Protein AF-E9IX59-F1 (afdb_monomer)

Radius of gyration: 13.54 Å; Cα contacts (8 Å, |Δi|>4): 83; chains: 1; bounding box: 42×30×33 Å

Structure (mmCIF, N/CA/C/O backbone):
data_AF-E9IX59-F1
#
_entry.id   AF-E9IX59-F1
#
loop_
_atom_site.group_PDB
_atom_site.id
_atom_site.type_symbol
_atom_site.label_atom_id
_atom_site.label_alt_id
_atom_site.label_comp_id
_atom_site.label_asym_id
_atom_site.label_entity_id
_atom_site.label_seq_id
_atom_site.pdbx_PDB_ins_code
_atom_site.Cartn_x
_atom_site.Cartn_y
_atom_site.Cartn_z
_atom_site.occupancy
_atom_site.B_iso_or_equiv
_atom_site.auth_seq_id
_atom_site.auth_comp_id
_atom_site.auth_asym_id
_atom_site.auth_atom_id
_atom_site.pdbx_PDB_model_num
ATOM 1 N N . MET A 1 1 ? 8.895 -4.200 17.131 1.00 64.38 1 MET A N 1
ATOM 2 C CA . MET A 1 1 ? 8.539 -3.253 16.045 1.00 64.38 1 MET A CA 1
ATOM 3 C C . MET A 1 1 ? 8.661 -3.843 14.640 1.00 64.38 1 MET A C 1
ATOM 5 O O . MET A 1 1 ? 7.691 -3.742 13.904 1.00 64.38 1 MET A O 1
ATOM 9 N N . ILE A 1 2 ? 9.772 -4.492 14.257 1.00 72.06 2 ILE A N 1
ATOM 10 C CA . ILE A 1 2 ? 9.920 -5.099 12.911 1.00 72.06 2 ILE A CA 1
ATOM 11 C C . ILE A 1 2 ? 8.863 -6.177 12.629 1.00 72.06 2 ILE A C 1
ATOM 13 O O . ILE A 1 2 ? 8.238 -6.149 11.578 1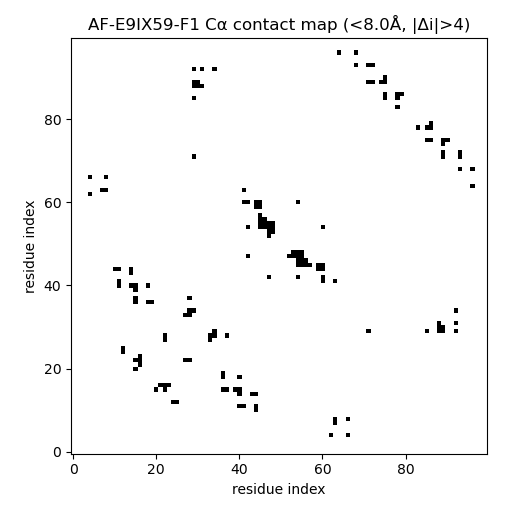.00 72.06 2 ILE A O 1
ATOM 17 N N . ARG A 1 3 ? 8.583 -7.064 13.595 1.00 78.56 3 ARG A N 1
ATOM 18 C CA . ARG A 1 3 ? 7.567 -8.127 13.454 1.00 78.56 3 ARG A CA 1
ATOM 19 C C . ARG A 1 3 ? 6.177 -7.594 13.083 1.00 78.56 3 ARG A C 1
ATOM 21 O O . ARG A 1 3 ? 5.536 -8.146 12.200 1.00 78.56 3 ARG A O 1
ATOM 28 N N . ALA A 1 4 ? 5.732 -6.516 13.732 1.00 77.44 4 ALA A N 1
ATOM 29 C CA . ALA A 1 4 ? 4.429 -5.907 13.459 1.00 77.44 4 ALA A CA 1
ATOM 30 C C . ALA A 1 4 ? 4.375 -5.289 12.053 1.00 77.44 4 ALA A C 1
ATOM 32 O O . ALA A 1 4 ? 3.378 -5.439 11.355 1.00 77.44 4 ALA A O 1
ATOM 33 N N . ARG A 1 5 ? 5.471 -4.656 11.610 1.00 76.69 5 ARG A N 1
ATOM 34 C CA . ARG A 1 5 ? 5.596 -4.128 10.243 1.00 76.69 5 ARG A CA 1
ATOM 35 C C . ARG A 1 5 ? 5.583 -5.250 9.205 1.00 76.69 5 ARG A C 1
ATOM 37 O O . ARG A 1 5 ? 4.878 -5.132 8.213 1.00 76.69 5 ARG A O 1
ATOM 44 N N . LEU A 1 6 ? 6.292 -6.350 9.465 1.00 80.19 6 LEU A N 1
ATOM 45 C CA . LEU A 1 6 ? 6.330 -7.516 8.580 1.00 80.19 6 LEU A CA 1
ATOM 46 C C . LEU A 1 6 ? 4.956 -8.199 8.476 1.00 80.19 6 LEU A C 1
ATOM 48 O O . LEU A 1 6 ? 4.519 -8.525 7.381 1.00 80.19 6 LEU A O 1
ATOM 52 N N . GLN A 1 7 ? 4.240 -8.357 9.596 1.00 84.88 7 GLN A N 1
ATOM 53 C CA . GLN A 1 7 ? 2.867 -8.879 9.591 1.00 84.88 7 GLN A CA 1
ATOM 54 C C . GLN A 1 7 ? 1.906 -7.973 8.823 1.00 84.88 7 GLN A C 1
ATOM 56 O O . GLN A 1 7 ? 1.064 -8.470 8.080 1.00 84.88 7 GLN A O 1
ATOM 61 N N . LEU A 1 8 ? 2.026 -6.654 8.990 1.00 83.62 8 LEU A N 1
ATOM 62 C CA . LEU A 1 8 ? 1.189 -5.695 8.278 1.00 83.62 8 LEU A CA 1
ATOM 63 C C . LEU A 1 8 ? 1.447 -5.745 6.765 1.00 83.62 8 LEU A C 1
ATOM 65 O O . LEU A 1 8 ? 0.508 -5.726 5.977 1.00 83.62 8 LEU A O 1
ATOM 69 N N . PHE A 1 9 ? 2.712 -5.885 6.371 1.00 82.00 9 PHE A N 1
ATOM 70 C CA . PHE A 1 9 ? 3.108 -6.031 4.973 1.00 82.00 9 PHE A CA 1
ATOM 71 C C . PHE A 1 9 ? 2.663 -7.374 4.373 1.00 82.00 9 PHE A C 1
ATOM 73 O O . PHE A 1 9 ? 2.195 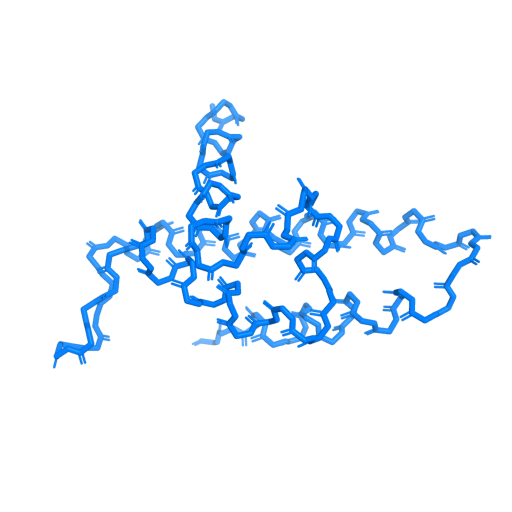-7.423 3.242 1.00 82.00 9 PHE A O 1
ATOM 80 N N . GLY A 1 10 ? 2.711 -8.457 5.155 1.00 85.38 10 GLY A N 1
ATOM 81 C CA . GLY A 1 10 ? 2.145 -9.748 4.759 1.00 85.38 10 GLY A CA 1
ATOM 82 C C . GLY A 1 10 ? 0.626 -9.692 4.562 1.00 85.38 10 GLY A C 1
ATOM 83 O O . GLY A 1 10 ? 0.120 -10.227 3.581 1.00 85.38 10 GLY A O 1
ATOM 84 N N . ARG A 1 11 ? -0.108 -8.988 5.438 1.00 85.62 11 ARG A N 1
ATOM 85 C CA . ARG A 1 11 ? -1.555 -8.757 5.259 1.00 85.62 11 ARG A CA 1
ATOM 86 C C . ARG A 1 11 ? -1.865 -7.974 3.988 1.00 85.62 11 ARG A C 1
ATOM 88 O O . ARG A 1 11 ? -2.845 -8.296 3.324 1.00 85.62 11 ARG A O 1
ATOM 95 N N . LEU A 1 12 ? -1.036 -6.987 3.645 1.00 85.31 12 LEU A N 1
ATOM 96 C CA . LEU A 1 12 ? -1.171 -6.254 2.388 1.00 85.31 12 LEU A CA 1
ATOM 97 C C . LEU A 1 12 ? -1.061 -7.197 1.184 1.00 85.31 12 LEU A C 1
ATOM 99 O O . LEU A 1 12 ? -1.930 -7.152 0.324 1.00 85.31 12 LEU A O 1
ATOM 103 N N . LEU A 1 13 ? -0.048 -8.070 1.146 1.00 85.12 13 LEU A N 1
ATOM 104 C CA . LEU A 1 13 ? 0.126 -9.019 0.040 1.00 85.12 13 LEU A CA 1
ATOM 105 C C . LEU A 1 13 ? -1.046 -9.997 -0.074 1.00 85.12 13 LEU A C 1
ATOM 107 O O . LEU A 1 13 ? -1.519 -10.248 -1.175 1.00 85.12 13 LEU A O 1
ATOM 111 N N . LEU A 1 14 ? -1.530 -10.522 1.056 1.00 87.69 14 LEU A N 1
ATOM 112 C CA . LEU A 1 14 ? -2.691 -11.415 1.070 1.00 87.69 14 LEU A CA 1
ATOM 113 C C . LEU A 1 14 ? -3.933 -10.721 0.504 1.00 87.69 14 LEU A C 1
ATOM 115 O O . LEU A 1 14 ? -4.566 -11.256 -0.396 1.00 87.69 14 LEU A O 1
ATOM 119 N N . THR A 1 15 ? -4.218 -9.504 0.970 1.00 86.88 15 THR A N 1
ATOM 120 C CA . THR A 1 15 ? -5.363 -8.708 0.494 1.00 86.88 15 THR A CA 1
ATOM 121 C C . THR A 1 15 ? -5.225 -8.380 -0.991 1.00 86.88 15 THR A C 1
ATOM 123 O O . THR A 1 15 ? -6.178 -8.449 -1.754 1.00 86.88 15 THR A O 1
ATOM 126 N N . LEU A 1 16 ? -4.013 -8.047 -1.430 1.00 85.44 16 LEU A N 1
ATOM 127 C CA . LEU A 1 16 ? -3.732 -7.755 -2.827 1.00 85.44 16 LEU A CA 1
ATOM 128 C C . LEU A 1 16 ? -3.921 -8.992 -3.717 1.00 85.44 16 LEU A C 1
ATOM 130 O O . LEU A 1 16 ? -4.433 -8.866 -4.825 1.00 85.44 16 LEU A O 1
ATOM 134 N N . ARG A 1 17 ? -3.572 -10.184 -3.220 1.00 85.88 17 ARG A N 1
ATOM 135 C CA . ARG A 1 17 ? -3.819 -11.451 -3.916 1.00 85.88 17 ARG A CA 1
ATOM 136 C C . ARG A 1 17 ? -5.314 -11.773 -4.000 1.00 85.88 17 ARG A C 1
ATOM 138 O O . ARG A 1 17 ? -5.748 -12.290 -5.019 1.00 85.88 17 ARG A O 1
ATOM 145 N N . GLU A 1 18 ? -6.105 -11.416 -2.986 1.00 86.31 18 GLU A N 1
ATOM 146 C CA . GLU A 1 18 ? -7.573 -11.533 -3.041 1.00 86.31 18 GLU A CA 1
ATOM 147 C C . GLU A 1 18 ? -8.197 -10.624 -4.115 1.00 86.31 18 GLU A C 1
ATOM 149 O O . GLU A 1 18 ? -9.173 -11.018 -4.750 1.00 86.31 18 GLU A O 1
ATOM 154 N N . ILE A 1 19 ? -7.630 -9.434 -4.347 1.00 83.94 19 ILE A N 1
ATOM 155 C CA . ILE A 1 19 ? -8.072 -8.508 -5.407 1.00 83.94 19 ILE A CA 1
ATOM 156 C C . ILE A 1 19 ? -7.602 -8.996 -6.780 1.00 83.94 19 ILE A C 1
ATOM 158 O O . ILE A 1 19 ? -8.362 -8.983 -7.747 1.00 83.94 19 ILE A O 1
ATOM 162 N N . ASN A 1 20 ? -6.345 -9.427 -6.869 1.00 81.19 20 ASN A N 1
ATOM 163 C CA . ASN A 1 20 ? -5.719 -9.824 -8.114 1.00 81.19 20 ASN A CA 1
ATOM 164 C C . ASN A 1 20 ? -4.833 -11.064 -7.915 1.00 81.19 20 ASN A C 1
ATOM 166 O O . ASN A 1 20 ? -3.682 -11.000 -7.472 1.00 81.19 20 ASN A O 1
ATOM 170 N N . ASN A 1 21 ? -5.375 -12.213 -8.327 1.00 80.88 21 ASN A N 1
ATOM 171 C CA . ASN A 1 21 ? -4.729 -13.520 -8.207 1.00 80.88 21 ASN A CA 1
ATOM 172 C C . ASN A 1 21 ? -3.448 -13.672 -9.050 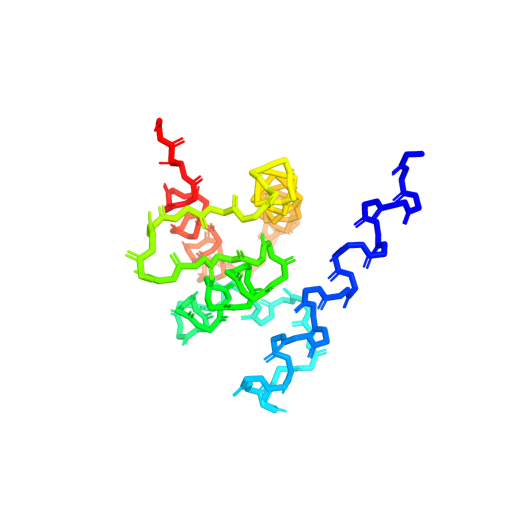1.00 80.88 21 ASN A C 1
ATOM 174 O O . ASN A 1 21 ? -2.739 -14.660 -8.881 1.00 80.88 21 ASN A O 1
ATOM 178 N N . THR A 1 22 ? -3.119 -12.733 -9.949 1.00 78.31 22 THR A N 1
ATOM 179 C CA . THR A 1 22 ? -1.866 -12.795 -10.728 1.00 78.31 22 THR A CA 1
ATOM 180 C C . THR A 1 22 ? -0.645 -12.330 -9.932 1.00 78.31 22 THR A C 1
ATOM 182 O O . THR A 1 22 ? 0.472 -12.335 -10.448 1.00 78.31 22 THR A O 1
ATOM 185 N N . ILE A 1 23 ? -0.844 -11.870 -8.695 1.00 79.38 23 ILE A N 1
ATOM 186 C CA . ILE A 1 23 ? 0.206 -11.294 -7.858 1.00 79.38 23 ILE A CA 1
ATOM 187 C C . ILE A 1 23 ? 0.808 -12.379 -6.974 1.00 79.38 23 ILE A C 1
ATOM 189 O O . ILE A 1 23 ? 0.242 -12.774 -5.949 1.00 79.38 23 ILE A O 1
ATOM 193 N N . ASP A 1 24 ? 1.990 -12.843 -7.377 1.00 74.31 24 ASP A N 1
ATOM 194 C CA . ASP A 1 24 ? 2.747 -13.815 -6.593 1.00 74.31 24 ASP A CA 1
ATOM 195 C C . ASP A 1 24 ? 3.723 -13.144 -5.611 1.00 74.31 24 ASP A C 1
ATOM 197 O O . ASP A 1 24 ? 3.763 -13.521 -4.441 1.00 74.31 24 ASP A O 1
ATOM 201 N N . ASP A 1 25 ? 4.390 -12.067 -6.046 1.00 74.69 25 ASP A N 1
ATOM 202 C CA . ASP A 1 25 ? 5.493 -11.424 -5.325 1.00 74.69 25 ASP A CA 1
ATOM 203 C C . ASP A 1 25 ? 5.294 -9.929 -5.041 1.00 74.69 25 ASP A C 1
ATOM 205 O O . ASP A 1 25 ? 4.635 -9.190 -5.778 1.00 74.69 25 ASP A O 1
ATOM 209 N N . PHE A 1 26 ? 6.010 -9.436 -4.025 1.00 73.25 26 PHE A N 1
ATOM 210 C CA . PHE A 1 26 ? 6.09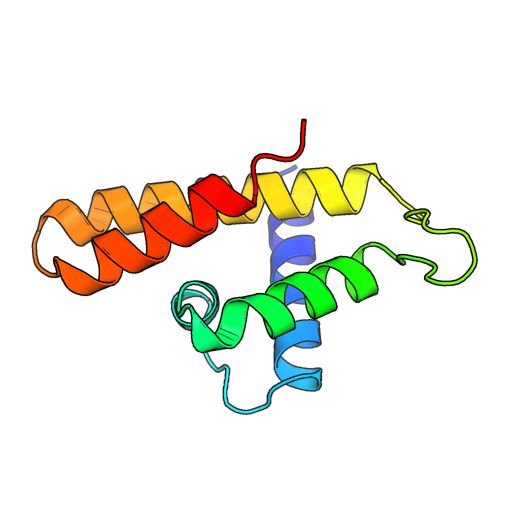8 -8.009 -3.694 1.00 73.25 26 PHE A CA 1
ATOM 211 C C . PHE A 1 26 ? 6.733 -7.150 -4.795 1.00 73.25 26 PHE A C 1
ATOM 213 O O . PHE A 1 26 ? 6.577 -5.934 -4.778 1.00 73.25 26 PHE A O 1
ATOM 220 N N . GLN A 1 27 ? 7.459 -7.735 -5.749 1.00 71.62 27 GLN A N 1
ATOM 221 C CA . GLN A 1 27 ? 7.996 -6.966 -6.873 1.00 71.62 27 GLN A CA 1
ATOM 222 C C . GLN A 1 27 ? 6.874 -6.508 -7.815 1.00 71.62 27 GLN A C 1
ATOM 224 O O . GLN A 1 27 ? 6.934 -5.410 -8.368 1.00 71.62 27 GLN A O 1
ATOM 229 N N . SER A 1 28 ? 5.825 -7.319 -7.956 1.00 75.38 28 SER A N 1
ATOM 230 C CA . SER A 1 28 ? 4.682 -7.025 -8.819 1.00 75.38 28 SER A CA 1
ATOM 231 C C . SER A 1 28 ? 3.909 -5.789 -8.354 1.00 75.38 28 SER A C 1
ATOM 233 O O . SER A 1 28 ? 3.388 -5.064 -9.194 1.00 75.38 28 SER A O 1
ATOM 235 N N . LEU A 1 29 ? 3.939 -5.463 -7.053 1.00 74.88 29 LEU A N 1
ATOM 236 C CA . LEU A 1 29 ? 3.371 -4.225 -6.490 1.00 74.88 29 LEU A CA 1
ATOM 237 C C . LEU A 1 29 ? 3.869 -2.951 -7.189 1.00 74.88 29 LEU A C 1
ATOM 239 O O . LEU A 1 29 ? 3.183 -1.933 -7.171 1.00 74.88 29 LEU A O 1
ATOM 243 N N . TYR A 1 30 ? 5.078 -2.986 -7.752 1.00 72.88 30 TYR A N 1
ATOM 244 C CA . TYR A 1 30 ? 5.706 -1.823 -8.372 1.00 72.88 30 TYR A CA 1
ATOM 245 C C . TYR A 1 30 ? 5.381 -1.677 -9.857 1.00 72.88 30 TYR A C 1
ATOM 247 O O . TYR A 1 30 ? 5.734 -0.656 -10.444 1.00 72.88 30 TYR A O 1
ATOM 255 N N . HIS A 1 31 ? 4.677 -2.639 -10.462 1.00 74.25 31 HIS A N 1
ATOM 256 C CA . HIS A 1 31 ? 4.189 -2.475 -11.823 1.00 74.25 31 HIS A CA 1
ATOM 257 C C . HIS A 1 31 ? 3.073 -1.422 -11.868 1.00 74.25 31 HIS A C 1
ATOM 259 O O . HIS A 1 31 ? 2.122 -1.499 -11.090 1.00 74.25 31 HIS A O 1
ATOM 265 N N . PRO A 1 32 ? 3.101 -0.490 -12.838 1.00 70.56 32 PRO A N 1
ATOM 266 C CA . PRO A 1 32 ? 2.108 0.578 -12.937 1.00 70.56 32 PRO A CA 1
ATOM 267 C C . PRO A 1 32 ? 0.682 0.052 -13.138 1.00 70.56 32 PRO A C 1
ATOM 269 O O . PRO A 1 32 ? -0.267 0.695 -12.713 1.00 70.56 32 PRO A O 1
ATOM 272 N N . ARG A 1 33 ? 0.522 -1.142 -13.726 1.00 75.38 33 ARG A N 1
ATOM 273 C CA . ARG A 1 33 ? -0.784 -1.800 -13.904 1.00 75.38 33 ARG A CA 1
ATOM 274 C C . ARG A 1 33 ? -1.411 -2.297 -12.599 1.00 75.38 33 ARG A C 1
ATOM 276 O O . ARG A 1 33 ? -2.605 -2.539 -12.576 1.00 75.38 33 ARG A O 1
ATOM 283 N N . ILE A 1 34 ? -0.606 -2.471 -11.553 1.00 77.56 34 ILE A N 1
ATOM 284 C CA . ILE A 1 34 ? -1.011 -3.023 -10.250 1.00 77.56 34 ILE A CA 1
ATOM 285 C C . ILE A 1 34 ? -1.178 -1.896 -9.219 1.00 77.56 34 ILE A C 1
ATOM 287 O O . ILE A 1 34 ? -1.541 -2.123 -8.068 1.00 77.56 34 ILE A O 1
ATOM 291 N N . TYR A 1 35 ? -0.936 -0.648 -9.626 1.00 72.88 35 TYR A N 1
ATOM 292 C CA . TYR A 1 35 ? -0.987 0.506 -8.740 1.00 72.88 35 TYR A CA 1
ATOM 293 C C . TYR A 1 35 ? -2.369 0.683 -8.090 1.00 72.88 35 TYR A C 1
ATOM 295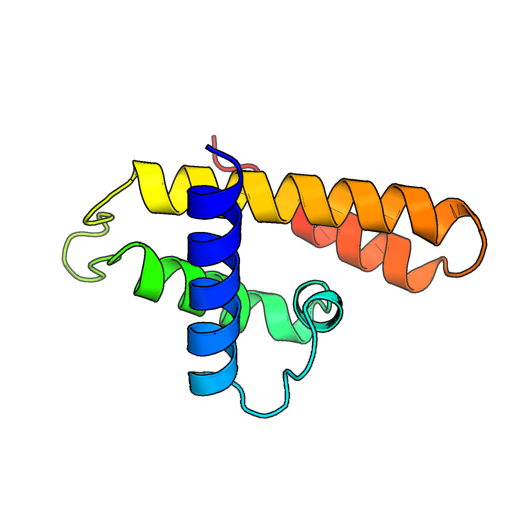 O O . TYR A 1 35 ? -2.454 0.777 -6.866 1.00 72.88 35 TYR A O 1
ATOM 303 N N . ASP A 1 36 ? -3.444 0.667 -8.881 1.00 78.44 36 ASP A N 1
ATOM 304 C CA . ASP A 1 36 ? -4.816 0.798 -8.375 1.00 78.44 36 ASP A CA 1
ATOM 305 C C . ASP A 1 36 ? -5.219 -0.370 -7.461 1.00 78.44 36 ASP A C 1
ATOM 307 O O . ASP A 1 36 ? -5.831 -0.153 -6.410 1.00 78.44 36 ASP A O 1
ATOM 311 N N . ASP A 1 37 ? -4.790 -1.593 -7.787 1.00 83.00 37 ASP A N 1
ATOM 312 C CA . ASP A 1 37 ? -4.992 -2.774 -6.938 1.00 83.00 37 ASP A CA 1
ATOM 313 C C . ASP A 1 37 ? -4.255 -2.612 -5.600 1.00 83.00 37 ASP A C 1
ATOM 315 O O . ASP A 1 37 ? -4.789 -2.921 -4.533 1.00 83.00 37 ASP A O 1
ATOM 319 N N . CYS A 1 38 ? -3.036 -2.064 -5.628 1.00 80.38 38 CYS A N 1
ATOM 320 C CA . CYS A 1 38 ? -2.250 -1.797 -4.430 1.00 80.38 38 CYS A CA 1
ATOM 321 C C . CYS A 1 38 ? -2.908 -0.734 -3.542 1.00 80.38 38 CYS A C 1
ATOM 323 O O . CYS A 1 38 ? -2.953 -0.899 -2.321 1.00 80.38 38 CYS A O 1
ATOM 325 N N . VAL A 1 39 ? -3.431 0.348 -4.124 1.00 80.38 39 VAL A N 1
ATOM 326 C CA . VAL A 1 39 ? -4.170 1.378 -3.377 1.00 80.38 39 VAL A CA 1
ATOM 327 C C . VAL A 1 39 ? -5.439 0.782 -2.766 1.00 80.38 39 VAL A C 1
ATOM 329 O O . VAL A 1 39 ? -5.715 0.998 -1.585 1.00 80.38 39 VAL A O 1
ATOM 332 N N . SER A 1 40 ? -6.159 -0.042 -3.526 1.00 83.75 40 SER A N 1
ATOM 333 C CA . SER A 1 40 ? -7.350 -0.758 -3.059 1.00 83.75 40 SER A CA 1
ATOM 334 C C . SER A 1 40 ? -7.032 -1.695 -1.889 1.00 83.75 40 SER A C 1
ATOM 336 O O . SER A 1 40 ? -7.723 -1.677 -0.870 1.00 83.75 40 SER A O 1
ATOM 338 N N . ALA A 1 41 ? -5.926 -2.439 -1.965 1.00 85.12 41 ALA A N 1
ATOM 339 C CA . ALA A 1 41 ? -5.463 -3.298 -0.880 1.00 85.12 41 ALA A CA 1
ATOM 340 C C . ALA A 1 41 ? -5.099 -2.498 0.383 1.00 85.12 41 ALA A C 1
ATOM 342 O O . ALA A 1 41 ? -5.474 -2.887 1.489 1.00 85.12 41 ALA A O 1
ATOM 343 N N . ILE A 1 42 ? -4.416 -1.353 0.244 1.00 83.00 42 ILE A N 1
ATOM 344 C CA . ILE A 1 42 ? -4.117 -0.458 1.378 1.00 83.00 42 ILE A CA 1
ATOM 345 C C . ILE A 1 42 ? -5.414 0.039 2.018 1.00 83.00 42 ILE A C 1
ATOM 347 O O . ILE A 1 42 ? -5.528 0.028 3.244 1.00 83.00 42 ILE A O 1
ATOM 351 N N . ASN A 1 43 ? -6.392 0.436 1.203 1.00 82.94 43 ASN A N 1
ATOM 352 C CA . ASN A 1 43 ? -7.689 0.915 1.669 1.00 82.94 43 ASN A CA 1
ATOM 353 C C . ASN A 1 43 ? -8.428 -0.157 2.472 1.00 82.94 43 ASN A C 1
ATOM 355 O O . ASN A 1 43 ? -8.895 0.128 3.574 1.00 82.94 43 ASN A O 1
ATOM 359 N N . ILE A 1 44 ? -8.460 -1.399 1.987 1.00 84.56 44 ILE A N 1
ATOM 360 C CA . ILE A 1 44 ? -9.078 -2.523 2.700 1.00 84.56 44 ILE A CA 1
ATOM 361 C C . ILE A 1 44 ? -8.357 -2.783 4.031 1.00 84.56 44 ILE A C 1
ATOM 363 O O . ILE A 1 44 ? -8.998 -2.832 5.082 1.00 84.56 44 ILE A O 1
ATOM 367 N N . VAL A 1 45 ? -7.021 -2.871 4.028 1.00 83.94 45 VAL A N 1
ATOM 368 C CA . VAL A 1 45 ? -6.238 -3.156 5.248 1.00 83.94 45 VAL A CA 1
ATOM 369 C C . VAL A 1 45 ? -6.343 -2.025 6.277 1.00 83.94 45 VAL A C 1
ATOM 371 O O . VAL A 1 45 ? -6.391 -2.282 7.482 1.00 83.94 45 VAL A O 1
ATOM 374 N N . ALA A 1 46 ? -6.394 -0.771 5.830 1.00 80.88 46 ALA A N 1
ATOM 375 C CA . ALA A 1 46 ? -6.550 0.396 6.695 1.00 80.88 46 ALA A CA 1
ATOM 376 C C . ALA A 1 46 ? -8.010 0.657 7.118 1.00 80.88 46 ALA A C 1
ATOM 378 O O . ALA A 1 46 ? -8.266 1.553 7.933 1.00 80.88 46 ALA A O 1
ATOM 379 N N . GLY A 1 47 ? -8.961 -0.122 6.589 1.00 82.50 47 GLY A N 1
ATOM 380 C CA . GLY A 1 47 ? -10.389 0.043 6.832 1.00 82.50 47 GLY A CA 1
ATOM 381 C C . GLY A 1 47 ? -10.894 1.400 6.352 1.00 82.50 47 GLY A C 1
ATOM 382 O O . GLY A 1 47 ? -11.549 2.112 7.114 1.00 82.50 47 GLY A O 1
ATOM 383 N N . TYR A 1 48 ? -10.5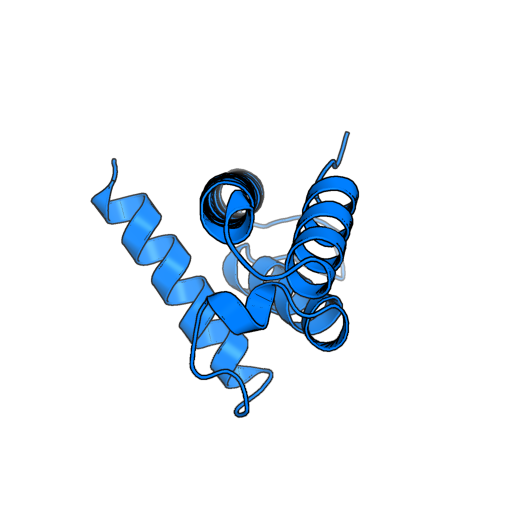22 1.798 5.137 1.00 78.25 48 TYR A N 1
ATOM 384 C CA . TYR A 1 48 ? -11.040 3.001 4.500 1.00 78.25 48 TYR A CA 1
ATOM 385 C C . TYR A 1 48 ? -12.553 2.880 4.324 1.00 78.25 48 TYR A C 1
ATOM 387 O O . TYR A 1 48 ? -13.050 1.923 3.737 1.00 78.25 48 TYR A O 1
ATOM 395 N N . ASN A 1 49 ? -13.287 3.848 4.863 1.00 75.38 49 ASN A N 1
ATOM 396 C CA . ASN A 1 49 ? -14.722 3.956 4.679 1.00 75.38 49 ASN A CA 1
ATOM 397 C C . ASN A 1 49 ? -14.998 4.937 3.539 1.00 75.38 49 ASN A C 1
ATOM 399 O O . ASN A 1 49 ? -14.793 6.140 3.703 1.00 75.38 49 ASN A O 1
ATOM 403 N N . GLU A 1 50 ? -15.491 4.428 2.412 1.00 66.25 50 GLU A N 1
ATOM 404 C CA . GLU A 1 50 ? -15.811 5.231 1.226 1.00 66.25 50 GLU A CA 1
ATOM 405 C C . GLU A 1 50 ? -16.934 6.248 1.482 1.00 66.25 50 GLU A C 1
ATOM 407 O O . GLU A 1 50 ? -16.909 7.346 0.929 1.00 66.25 50 GLU A O 1
ATOM 412 N N . ILE A 1 51 ? -17.873 5.933 2.382 1.00 69.69 51 ILE A N 1
ATOM 413 C CA . ILE A 1 51 ? -19.010 6.801 2.730 1.00 69.69 51 ILE A CA 1
ATOM 414 C C . ILE A 1 51 ? -18.529 8.010 3.544 1.00 69.69 51 ILE A C 1
ATOM 416 O O . ILE A 1 51 ? -18.955 9.139 3.313 1.00 69.69 51 ILE A O 1
ATOM 420 N N . GLY A 1 52 ? -17.621 7.779 4.495 1.00 66.50 52 GLY A N 1
ATOM 421 C CA . GLY A 1 52 ? -17.063 8.825 5.360 1.00 66.50 52 GLY A CA 1
ATOM 422 C C . GLY A 1 52 ? -15.772 9.461 4.839 1.00 66.50 52 GLY A C 1
ATOM 423 O O . GLY A 1 52 ? -15.276 10.395 5.461 1.00 66.50 52 GLY A O 1
ATOM 424 N N . LYS A 1 53 ? -15.196 8.933 3.749 1.00 69.06 53 LYS A N 1
ATOM 425 C CA . LYS A 1 53 ? -13.841 9.239 3.248 1.00 69.06 53 LYS A CA 1
ATOM 426 C C . LYS A 1 53 ? -12.759 9.212 4.336 1.00 69.06 53 LYS A C 1
ATOM 428 O O . LYS A 1 53 ? -11.803 9.985 4.296 1.00 69.06 53 LYS A O 1
ATOM 433 N N . MET A 1 54 ? -12.902 8.328 5.322 1.00 69.19 54 MET A N 1
ATOM 434 C CA . MET A 1 54 ? -12.020 8.259 6.489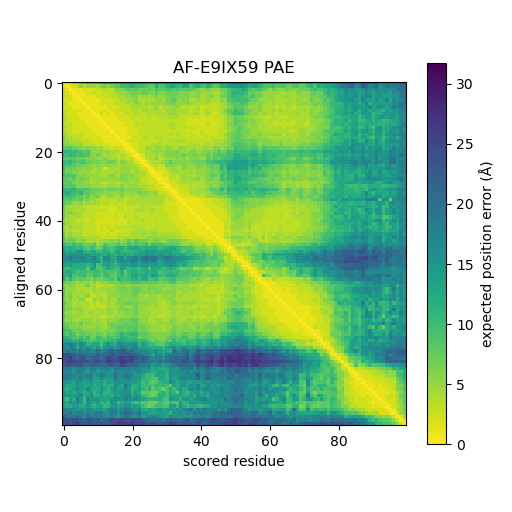 1.00 69.19 54 MET A CA 1
ATOM 435 C C . MET A 1 54 ? -11.441 6.863 6.664 1.00 69.19 54 MET A C 1
ATOM 437 O O . MET A 1 54 ? -12.143 5.859 6.554 1.00 69.19 54 MET A O 1
ATOM 441 N N . TYR A 1 55 ? -10.156 6.806 7.003 1.00 74.00 55 TYR A N 1
ATOM 442 C CA . TYR A 1 55 ? -9.517 5.571 7.437 1.00 74.00 55 TYR A CA 1
ATOM 443 C C . TYR A 1 55 ? -9.935 5.243 8.865 1.00 74.00 55 TYR A C 1
ATOM 445 O O . TYR A 1 55 ? -9.751 6.062 9.766 1.00 74.00 55 TYR A O 1
ATOM 453 N N . LYS A 1 56 ? -10.411 4.014 9.092 1.00 72.88 56 LYS A N 1
ATOM 454 C CA . LYS A 1 56 ? -10.670 3.501 10.443 1.00 72.88 56 LYS A CA 1
ATOM 455 C C . LYS A 1 56 ? -9.419 3.579 11.317 1.00 72.88 56 LYS A C 1
ATOM 457 O O . LYS A 1 56 ? -9.519 3.860 12.508 1.00 72.88 56 LYS A O 1
ATOM 462 N N . VAL A 1 57 ? -8.242 3.356 10.725 1.00 77.25 57 VAL A N 1
ATOM 463 C CA . VAL A 1 57 ? -6.955 3.544 11.400 1.00 77.25 57 VAL A CA 1
ATOM 464 C C . VAL A 1 57 ? -5.967 4.248 10.468 1.00 77.25 57 VAL A C 1
ATOM 466 O O . VAL A 1 57 ? -5.232 3.606 9.721 1.00 77.25 57 VAL A O 1
ATOM 469 N N . LEU A 1 58 ? -5.894 5.581 10.550 1.00 75.00 58 LEU A N 1
ATOM 470 C CA . LEU A 1 58 ? -4.954 6.391 9.756 1.00 75.00 58 LEU A CA 1
ATOM 471 C C . LEU A 1 58 ? -3.494 5.936 9.930 1.00 75.00 58 LEU A C 1
ATOM 473 O O . LEU A 1 58 ? -2.738 5.859 8.966 1.00 75.00 58 LEU A O 1
ATOM 477 N N . ALA A 1 59 ? -3.113 5.545 11.151 1.00 77.00 59 ALA A N 1
ATOM 478 C CA . ALA A 1 59 ? -1.775 5.038 11.441 1.00 77.00 59 ALA A CA 1
ATOM 479 C C . ALA A 1 59 ? -1.417 3.777 10.630 1.00 77.00 59 ALA A C 1
ATOM 481 O O . ALA A 1 59 ? -0.245 3.564 10.328 1.00 77.00 59 ALA A O 1
ATOM 482 N N . VAL A 1 60 ? -2.396 2.943 10.258 1.00 78.25 60 VAL A N 1
ATOM 483 C CA . VAL A 1 60 ? -2.166 1.752 9.425 1.00 78.25 60 VAL A CA 1
ATOM 484 C C . VAL A 1 60 ? -1.874 2.158 7.985 1.00 78.25 60 VAL A C 1
ATOM 486 O O . VAL A 1 60 ? -0.880 1.689 7.434 1.00 78.25 60 VAL A O 1
ATOM 489 N N . ALA A 1 61 ? -2.657 3.079 7.415 1.00 76.69 61 ALA A N 1
ATOM 490 C CA . ALA A 1 61 ? -2.417 3.614 6.075 1.00 76.69 61 ALA A CA 1
ATOM 491 C C . ALA A 1 61 ? -1.033 4.278 5.976 1.00 76.69 61 ALA A C 1
ATOM 493 O O . ALA A 1 61 ? -0.238 3.939 5.102 1.00 76.69 61 ALA A O 1
ATOM 494 N N . THR A 1 62 ? -0.683 5.147 6.930 1.00 80.56 62 THR A N 1
ATOM 495 C CA . THR A 1 62 ? 0.622 5.825 6.945 1.00 80.56 62 THR A CA 1
ATOM 496 C C . THR A 1 62 ? 1.782 4.842 7.114 1.00 80.56 62 THR A C 1
ATOM 498 O O . THR A 1 62 ? 2.808 4.968 6.437 1.00 80.56 62 THR A O 1
ATOM 501 N N . ASN A 1 63 ? 1.632 3.833 7.982 1.00 81.56 63 ASN A N 1
ATOM 502 C CA . ASN A 1 63 ? 2.651 2.798 8.158 1.00 81.56 63 ASN A CA 1
ATOM 503 C C . ASN A 1 63 ? 2.827 1.955 6.891 1.00 81.56 63 ASN A C 1
ATOM 505 O O . ASN A 1 63 ? 3.965 1.701 6.503 1.00 81.56 63 ASN A O 1
ATOM 509 N N . LEU A 1 64 ? 1.738 1.558 6.225 1.00 81.81 64 LEU A N 1
ATOM 510 C CA . LEU A 1 64 ? 1.789 0.820 4.961 1.00 81.81 64 LEU A CA 1
ATOM 511 C C . LEU A 1 64 ? 2.483 1.634 3.871 1.00 81.81 64 LEU A C 1
ATOM 513 O O . LEU A 1 64 ? 3.461 1.159 3.300 1.00 81.81 64 LEU A O 1
ATOM 517 N N . SER A 1 65 ? 2.069 2.884 3.660 1.00 80.50 65 SER A N 1
ATOM 518 C CA . SER A 1 65 ? 2.703 3.787 2.693 1.00 80.50 65 SER A CA 1
ATOM 519 C C . SER A 1 65 ? 4.195 3.972 2.975 1.00 80.50 65 SER A C 1
ATOM 521 O O . SER A 1 65 ? 5.011 3.968 2.056 1.00 80.50 65 SER A O 1
ATOM 523 N N . THR A 1 66 ? 4.582 4.079 4.249 1.00 83.62 66 THR A N 1
ATOM 524 C CA . THR A 1 66 ? 5.994 4.184 4.646 1.00 83.62 66 THR A CA 1
ATOM 525 C C . THR A 1 66 ? 6.770 2.906 4.332 1.00 83.62 66 THR A C 1
ATOM 527 O O . THR A 1 66 ? 7.874 2.979 3.796 1.00 83.62 66 THR A O 1
ATOM 530 N N . ILE A 1 67 ? 6.211 1.731 4.635 1.00 80.50 67 ILE A N 1
ATOM 531 C CA . ILE A 1 67 ? 6.869 0.446 4.362 1.00 80.50 67 ILE A CA 1
ATOM 532 C C . ILE A 1 67 ? 7.012 0.231 2.850 1.00 80.50 67 ILE A C 1
ATOM 534 O O . ILE A 1 67 ? 8.105 -0.101 2.399 1.00 80.50 67 ILE A O 1
ATOM 538 N N . ILE A 1 68 ? 5.966 0.496 2.060 1.00 80.94 68 ILE A N 1
ATOM 539 C CA . ILE A 1 68 ? 6.010 0.389 0.592 1.00 80.94 68 ILE A CA 1
ATOM 540 C C . ILE A 1 68 ? 7.088 1.315 0.017 1.00 80.94 68 ILE A C 1
ATOM 542 O O . ILE A 1 68 ? 7.851 0.895 -0.857 1.00 80.94 68 ILE A O 1
ATOM 546 N N . LYS A 1 69 ? 7.208 2.545 0.542 1.00 82.00 69 LYS A N 1
ATOM 547 C CA . LYS A 1 69 ? 8.270 3.482 0.146 1.00 82.00 69 LYS A CA 1
ATOM 548 C C . LYS A 1 69 ? 9.665 2.965 0.483 1.00 82.00 69 LYS A C 1
ATOM 550 O O . LYS A 1 69 ? 10.559 3.053 -0.352 1.00 82.00 69 LYS A O 1
ATOM 555 N N . LEU A 1 70 ? 9.860 2.429 1.689 1.00 79.44 70 LEU A N 1
ATOM 556 C CA . LEU A 1 70 ? 11.149 1.880 2.118 1.00 79.44 70 LEU A CA 1
ATOM 557 C C . LEU A 1 70 ? 11.572 0.692 1.248 1.00 79.44 70 LEU A C 1
ATOM 559 O O . LEU A 1 70 ? 12.709 0.653 0.783 1.00 79.44 70 LEU A O 1
ATOM 563 N N . VAL A 1 71 ? 10.649 -0.236 0.986 1.00 77.38 71 VAL A N 1
ATOM 564 C CA . VAL A 1 71 ? 10.896 -1.397 0.121 1.00 77.38 71 VAL A CA 1
ATOM 565 C C . VAL A 1 71 ? 11.169 -0.943 -1.314 1.00 77.38 71 VAL A C 1
ATOM 567 O O . VAL A 1 71 ? 12.149 -1.380 -1.909 1.00 77.38 71 VAL A O 1
ATOM 570 N N . GLY A 1 72 ? 10.399 0.018 -1.831 1.00 73.88 72 GLY A N 1
ATOM 571 C CA . GLY A 1 72 ? 10.603 0.576 -3.166 1.00 73.88 72 GLY A CA 1
ATOM 572 C C . GLY A 1 72 ? 11.966 1.247 -3.297 1.00 73.88 72 GLY A C 1
ATOM 573 O O . GLY A 1 72 ? 12.694 0.989 -4.246 1.00 73.88 72 GLY A O 1
ATOM 574 N N . ASN A 1 73 ? 12.376 2.042 -2.311 1.00 72.94 73 ASN A N 1
ATOM 575 C CA . ASN A 1 73 ? 13.688 2.683 -2.333 1.00 72.94 73 ASN A CA 1
ATOM 576 C C . ASN A 1 73 ? 14.838 1.661 -2.230 1.00 72.94 73 ASN A C 1
ATOM 578 O O . ASN A 1 73 ? 15.875 1.834 -2.868 1.00 72.94 73 ASN A O 1
ATOM 582 N N . SER A 1 74 ? 14.645 0.571 -1.479 1.00 70.19 74 SER A N 1
ATOM 583 C CA . SER A 1 74 ? 15.604 -0.539 -1.412 1.00 70.19 74 SER A CA 1
ATOM 584 C C . SER A 1 74 ? 15.722 -1.258 -2.759 1.00 70.19 74 SER A C 1
ATOM 586 O O . SER A 1 74 ? 16.830 -1.491 -3.232 1.00 70.19 74 SER A O 1
ATOM 588 N N . ILE A 1 75 ? 14.593 -1.542 -3.416 1.00 67.12 75 ILE A N 1
ATOM 589 C CA . ILE A 1 75 ? 14.550 -2.145 -4.754 1.00 67.12 75 ILE A CA 1
ATOM 590 C C . ILE A 1 75 ? 15.191 -1.205 -5.782 1.00 67.12 75 ILE A C 1
ATOM 592 O O . ILE A 1 75 ? 16.033 -1.637 -6.557 1.00 67.12 75 ILE A O 1
ATOM 596 N N . TYR A 1 76 ? 14.884 0.094 -5.747 1.00 63.53 76 TYR A N 1
ATOM 597 C CA . TYR A 1 76 ? 15.526 1.114 -6.584 1.00 63.53 76 TYR A CA 1
ATOM 598 C C . TYR A 1 76 ? 17.051 1.151 -6.387 1.00 63.53 76 TYR A C 1
ATOM 600 O O . TYR A 1 76 ? 17.803 1.284 -7.354 1.00 63.53 76 TYR A O 1
ATOM 608 N N . GLY A 1 77 ? 17.511 1.007 -5.141 1.00 59.62 77 GLY A N 1
ATOM 609 C CA . GLY A 1 77 ? 18.926 0.890 -4.797 1.00 59.62 77 GLY A CA 1
ATOM 610 C C . GLY A 1 77 ? 19.586 -0.370 -5.369 1.00 59.62 77 GLY A C 1
ATOM 611 O O . GLY A 1 77 ? 20.719 -0.286 -5.834 1.00 59.62 77 GLY A O 1
ATOM 612 N N . CYS A 1 78 ? 18.872 -1.500 -5.405 1.00 55.00 78 CYS A N 1
ATOM 613 C CA . CYS A 1 78 ? 19.332 -2.754 -6.013 1.00 55.00 78 CYS A CA 1
ATOM 614 C C . CYS A 1 78 ? 19.283 -2.735 -7.554 1.00 55.00 78 CYS A C 1
ATOM 616 O O . CYS A 1 78 ? 20.193 -3.248 -8.198 1.00 55.00 78 CYS A O 1
ATOM 618 N N . ILE A 1 79 ? 18.284 -2.079 -8.161 1.00 53.44 79 ILE A N 1
ATOM 619 C CA . ILE A 1 79 ? 18.127 -1.932 -9.624 1.00 53.44 79 ILE A CA 1
ATOM 620 C C . ILE A 1 79 ? 19.262 -1.106 -10.255 1.00 53.44 79 ILE A C 1
ATOM 622 O O . ILE A 1 79 ? 19.469 -1.150 -11.468 1.00 53.44 79 ILE A O 1
ATOM 626 N N . LYS A 1 80 ? 20.051 -0.389 -9.443 1.00 48.94 80 LYS A N 1
ATOM 627 C CA . LYS A 1 80 ? 21.221 0.389 -9.880 1.00 48.94 80 LYS A CA 1
ATOM 628 C C . LYS A 1 80 ? 22.249 -0.435 -10.679 1.00 48.94 80 LYS A C 1
ATOM 630 O O . LYS A 1 80 ? 23.112 0.182 -11.295 1.00 48.94 80 LYS A O 1
ATOM 635 N N . HIS A 1 81 ? 22.130 -1.766 -10.699 1.00 53.38 81 HIS A N 1
ATOM 636 C CA . HIS A 1 81 ? 22.988 -2.656 -11.470 1.00 53.38 81 HIS A CA 1
ATOM 637 C C . HIS A 1 81 ? 22.439 -3.205 -12.800 1.00 53.38 81 HIS A C 1
ATOM 639 O O . HIS A 1 81 ? 23.289 -3.558 -13.604 1.00 53.38 81 HIS A O 1
ATOM 645 N N . GLU A 1 82 ? 21.130 -3.238 -13.123 1.00 52.84 82 GLU A N 1
ATOM 646 C CA . GLU A 1 82 ? 20.741 -3.949 -14.373 1.00 52.84 82 GLU A CA 1
ATOM 647 C C . GLU A 1 82 ? 19.383 -3.651 -15.059 1.00 52.84 82 GLU A C 1
ATOM 649 O O . GLU A 1 82 ? 19.169 -4.179 -16.142 1.00 52.84 82 GLU A O 1
ATOM 654 N N . ASP A 1 83 ? 18.473 -2.800 -14.548 1.00 59.34 83 ASP A N 1
ATOM 655 C CA . ASP A 1 83 ? 17.125 -2.670 -15.168 1.00 59.34 83 ASP A CA 1
ATOM 656 C C . ASP A 1 83 ? 16.543 -1.236 -15.164 1.00 59.34 83 ASP A C 1
ATOM 658 O O . ASP A 1 83 ? 15.871 -0.794 -14.228 1.00 59.34 83 ASP A O 1
ATOM 662 N N . ALA A 1 84 ? 16.770 -0.473 -16.239 1.00 64.25 84 ALA A N 1
ATOM 663 C CA . ALA A 1 84 ? 16.311 0.920 -16.350 1.00 64.25 84 ALA A CA 1
ATOM 664 C C . ALA A 1 84 ? 14.775 1.075 -16.310 1.00 64.25 84 ALA A C 1
ATOM 666 O O . ALA A 1 84 ? 14.273 2.049 -15.750 1.00 64.25 84 ALA A O 1
ATOM 667 N N . GLU A 1 85 ? 14.024 0.106 -16.837 1.00 66.31 85 GLU A N 1
ATOM 668 C CA . GLU A 1 85 ? 12.557 0.149 -16.874 1.00 66.31 85 GLU A CA 1
ATOM 669 C C . GLU A 1 85 ? 11.942 -0.000 -15.473 1.00 66.31 85 GLU A C 1
ATOM 671 O O . GLU A 1 85 ? 11.104 0.804 -15.057 1.00 66.31 85 GLU A O 1
ATOM 676 N N . LYS A 1 86 ? 12.424 -0.963 -14.676 1.00 64.81 86 LYS A N 1
ATOM 677 C CA . LYS A 1 86 ? 11.957 -1.158 -13.291 1.00 64.81 86 LYS A CA 1
ATOM 678 C C . LYS A 1 86 ? 12.269 0.053 -12.413 1.00 64.81 86 LYS A C 1
ATOM 680 O O . LYS A 1 86 ? 11.507 0.394 -11.508 1.00 64.81 86 LYS A O 1
ATOM 685 N N . LYS A 1 87 ? 13.376 0.743 -12.698 1.00 67.06 87 LYS A N 1
ATOM 686 C CA . LYS A 1 87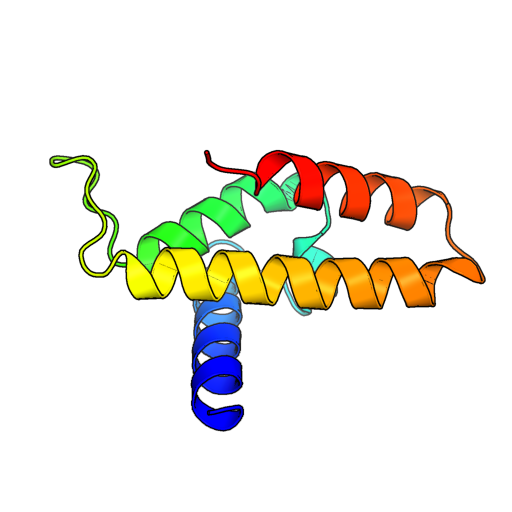 ? 13.767 1.977 -12.009 1.00 67.06 87 LYS A CA 1
ATOM 687 C C . LYS A 1 87 ? 12.732 3.090 -12.201 1.00 67.06 87 LYS A C 1
ATOM 689 O O . LYS A 1 87 ? 12.397 3.783 -11.237 1.00 67.06 87 LYS A O 1
ATOM 694 N N . GLU A 1 88 ? 12.230 3.245 -13.425 1.00 72.19 88 GLU A N 1
ATOM 695 C CA . GLU A 1 88 ? 11.193 4.216 -13.791 1.00 72.19 88 GLU A CA 1
ATOM 696 C C . GLU A 1 88 ? 9.876 3.911 -13.055 1.00 72.19 88 GLU A C 1
ATOM 698 O O . GLU A 1 88 ? 9.278 4.794 -12.434 1.00 72.19 88 GLU A O 1
ATOM 703 N N . GLN A 1 89 ? 9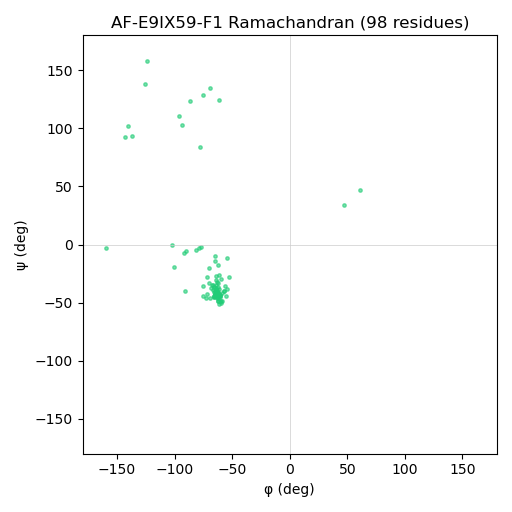.469 2.638 -13.044 1.00 68.19 89 GLN A N 1
ATOM 704 C CA . GLN A 1 89 ? 8.234 2.176 -12.404 1.00 68.19 89 GLN A CA 1
ATOM 705 C C . GLN A 1 89 ? 8.231 2.422 -10.888 1.00 68.19 89 GLN A C 1
ATOM 707 O O . GLN A 1 89 ? 7.306 3.038 -10.353 1.00 68.19 89 GLN A O 1
ATOM 712 N N . VAL A 1 90 ? 9.311 2.038 -10.199 1.00 70.75 90 VAL A N 1
ATOM 713 C CA . VAL A 1 90 ? 9.462 2.277 -8.756 1.00 70.75 90 VAL A CA 1
ATOM 714 C C . VAL A 1 90 ? 9.451 3.774 -8.442 1.00 70.75 90 VAL A C 1
ATOM 716 O O . VAL A 1 90 ? 8.790 4.211 -7.500 1.00 70.75 90 VAL A O 1
ATOM 719 N N . LYS A 1 91 ? 10.142 4.591 -9.245 1.00 72.00 91 LYS A N 1
ATOM 720 C CA . LYS A 1 91 ? 10.187 6.046 -9.057 1.00 72.00 91 LYS A CA 1
ATOM 721 C C . LYS A 1 91 ? 8.807 6.690 -9.219 1.00 72.00 91 LYS A C 1
ATOM 723 O O . LYS A 1 91 ? 8.479 7.599 -8.455 1.00 72.00 91 LYS A O 1
ATOM 728 N N . ASN A 1 92 ? 8.005 6.228 -10.175 1.00 73.44 92 ASN A N 1
ATOM 729 C CA . ASN A 1 92 ? 6.643 6.720 -10.379 1.00 73.44 92 ASN A CA 1
ATOM 730 C C . ASN A 1 92 ? 5.736 6.369 -9.195 1.00 73.44 92 ASN A C 1
ATOM 732 O O . ASN A 1 92 ? 5.058 7.252 -8.673 1.00 73.44 92 ASN A O 1
ATOM 736 N N . LEU A 1 93 ? 5.812 5.139 -8.686 1.00 71.56 93 LEU A N 1
ATOM 737 C CA . LEU A 1 93 ? 5.049 4.727 -7.507 1.00 71.56 93 LEU A CA 1
ATOM 738 C C . LEU A 1 93 ? 5.436 5.530 -6.249 1.00 71.56 93 LEU A C 1
ATOM 740 O O . LEU A 1 93 ? 4.567 5.988 -5.506 1.00 71.56 93 LEU A O 1
ATOM 744 N N . LEU A 1 94 ? 6.733 5.774 -6.023 1.00 72.94 94 LEU A N 1
ATOM 745 C CA . LEU A 1 94 ? 7.207 6.562 -4.876 1.00 72.94 94 LEU A CA 1
ATOM 746 C C . LEU A 1 94 ? 6.703 8.011 -4.888 1.00 72.94 94 LEU A C 1
ATOM 748 O O . LEU A 1 94 ? 6.402 8.551 -3.822 1.00 72.94 94 LEU A O 1
ATOM 752 N N . LYS A 1 95 ? 6.603 8.633 -6.070 1.00 74.19 95 LYS A N 1
ATOM 753 C CA . LYS A 1 95 ? 6.065 9.994 -6.223 1.00 74.19 95 LYS A CA 1
ATOM 754 C C . LYS A 1 95 ? 4.583 10.069 -5.862 1.00 74.19 95 LYS A C 1
ATOM 756 O O . LYS A 1 95 ? 4.179 11.015 -5.199 1.00 74.19 95 LYS A O 1
ATOM 761 N N . LEU A 1 96 ? 3.795 9.074 -6.266 1.00 69.25 96 LEU A N 1
ATOM 762 C CA . LEU A 1 96 ? 2.346 9.060 -6.045 1.00 69.25 96 LEU A CA 1
ATOM 763 C C . LEU A 1 96 ? 1.966 8.821 -4.575 1.00 69.25 96 LEU A C 1
ATOM 765 O O . LEU A 1 96 ? 0.947 9.316 -4.108 1.00 69.25 96 LEU A O 1
ATOM 769 N N . LEU A 1 97 ? 2.815 8.127 -3.812 1.00 65.50 97 LEU A N 1
ATOM 770 C CA . LEU A 1 97 ? 2.607 7.901 -2.377 1.00 65.50 97 LEU A CA 1
ATOM 771 C C . LEU A 1 97 ? 2.940 9.127 -1.500 1.00 65.50 97 LEU A C 1
ATOM 773 O O . LEU A 1 97 ? 2.844 9.047 -0.269 1.00 65.50 97 LEU A O 1
ATOM 777 N N . VAL A 1 98 ? 3.410 10.246 -2.062 1.00 52.56 98 VAL A N 1
ATOM 778 C CA . VAL A 1 98 ? 3.579 11.508 -1.320 1.00 52.56 98 VAL A CA 1
ATOM 779 C C . VAL A 1 98 ? 2.208 12.170 -1.183 1.00 52.56 98 VAL A C 1
ATOM 781 O O . VAL A 1 98 ? 1.819 13.012 -1.979 1.00 52.56 98 VAL A O 1
ATOM 784 N N . ILE A 1 99 ? 1.466 11.742 -0.165 1.00 46.03 99 ILE A N 1
ATOM 785 C CA . ILE A 1 99 ? 0.266 12.428 0.312 1.00 46.03 99 ILE A CA 1
ATOM 786 C C . ILE A 1 99 ? 0.742 13.481 1.320 1.00 46.03 99 ILE A C 1
ATOM 788 O O . ILE A 1 99 ? 1.483 13.136 2.247 1.00 46.03 99 ILE A O 1
ATOM 792 N N . HIS A 1 100 ? 0.386 14.742 1.067 1.00 39.09 100 HIS A N 1
ATOM 793 C CA . HIS A 1 100 ? 0.696 15.902 1.904 1.00 39.09 100 HIS A CA 1
ATOM 794 C C . HIS A 1 100 ? -0.356 16.093 3.003 1.00 39.09 100 HIS A C 1
ATOM 796 O O . HIS A 1 100 ? -1.528 15.726 2.756 1.00 39.09 100 HIS A O 1
#

Mean predicted aligned error: 9.35 Å

Secondary structure (DSSP, 8-state):
-HHHHHHHHHHHHHHHHHH-TT--STTGGGSGGGHHHHHHHHHHHHTEETTTTEETTHHHHHHHHHHHHHHHHHHHHHHTTT-HHHHHHHHHHHHHT---

Organism: Solenopsis invicta (NCBI:txid13686)

Sequence (100 aa):
MIRARLQLFGRLLLTLREINNTIDDFQSLYHPRIYDDCVSAINIVAGYNEIGKMYKVLAVATNLSTIIKLVGNSIYGCIKHEDAEKKEQVKNLLKLLVIH

Nearest PDB structures (foldseek):
  6gkf-assembly4_G  TM=3.303E-01  e=7.652E+00  Homo sapiens
  5tvl-assembly1_D  TM=3.093E-01  e=8.999E+00  Streptococcus pneumoniae str. Canada MDR_19A

pLDDT: mean 74.28, std 9.71, range [39.09, 87.69]

Foldseek 3Di:
DVVVLVVLVVQLQVLLCVQPVVDDDPLVCLAPVSVVSSVVSLCVSQVQDPVVNDGPHVVSSVSNLVSLLVVLVVVLVVCVPPDPVSNVSSVVSNVVSPDD

Solvent-accessible surface area (backbone atoms only — not comparable to full-atom values): 5668 Å² total; per-residue (Å²): 113,68,67,60,53,51,50,52,52,50,50,40,53,54,46,31,27,74,76,38,77,85,51,88,52,82,71,53,60,42,39,76,88,33,40,65,51,48,53,50,20,46,34,61,76,17,43,49,35,81,91,74,76,40,51,74,37,56,69,49,42,54,50,50,55,50,51,54,44,53,52,40,53,51,49,47,62,62,37,75,78,81,41,73,68,62,42,53,34,35,52,52,55,53,59,69,69,65,76,130